Protein AF-A0A3C0IYJ8-F1 (afdb_monomer)

Secondary structure (DSSP, 8-state):
-HHHHHHHHHHHHHTT---------HHHHHHHHHTT--S---------SSTTHHHHHH-GGG-STT-S-TT----HHHHHHH-

Structure (mmCIF, N/CA/C/O backbone):
data_AF-A0A3C0IYJ8-F1
#
_entry.id   AF-A0A3C0IYJ8-F1
#
loop_
_atom_site.group_PDB
_atom_site.id
_atom_site.type_symbol
_atom_site.label_atom_id
_atom_site.label_alt_id
_atom_site.label_comp_id
_atom_site.label_asym_id
_atom_site.label_entity_id
_atom_site.label_seq_id
_atom_site.pdbx_PDB_ins_code
_atom_site.Cartn_x
_atom_site.Cartn_y
_atom_site.Cartn_z
_atom_site.occupancy
_atom_site.B_iso_or_equiv
_atom_site.auth_seq_id
_atom_site.auth_comp_id
_atom_site.auth_asym_id
_atom_site.auth_atom_id
_atom_site.pdbx_PDB_model_num
ATOM 1 N N . MET A 1 1 ? -3.596 10.901 7.941 1.00 62.84 1 MET A N 1
ATOM 2 C CA . MET A 1 1 ? -3.571 9.443 7.686 1.00 62.84 1 MET A CA 1
ATOM 3 C C . MET A 1 1 ? -4.571 8.688 8.557 1.00 62.84 1 MET A C 1
ATOM 5 O O . MET A 1 1 ? -5.347 7.940 7.985 1.00 62.84 1 MET A O 1
ATOM 9 N N . ALA A 1 2 ? -4.650 8.941 9.872 1.00 74.56 2 ALA A N 1
ATOM 10 C CA . ALA A 1 2 ? -5.623 8.276 10.758 1.00 74.56 2 ALA A CA 1
ATOM 11 C C . ALA A 1 2 ? -7.091 8.344 10.266 1.00 74.56 2 ALA A C 1
ATOM 13 O O . ALA A 1 2 ? -7.772 7.328 10.200 1.00 74.56 2 ALA A O 1
ATOM 14 N N . GLU A 1 3 ? -7.565 9.510 9.816 1.00 88.00 3 GLU A N 1
ATOM 15 C CA . GLU A 1 3 ? -8.936 9.628 9.282 1.00 88.00 3 GLU A CA 1
ATOM 16 C C . GLU A 1 3 ? -9.162 8.844 7.974 1.00 88.00 3 GLU A C 1
ATOM 18 O O . GLU A 1 3 ? -10.263 8.354 7.728 1.00 88.00 3 GLU A O 1
ATOM 23 N N . ILE A 1 4 ? -8.120 8.667 7.150 1.00 91.56 4 ILE A N 1
ATOM 24 C CA . ILE A 1 4 ? -8.207 7.869 5.914 1.00 91.56 4 ILE A CA 1
ATOM 25 C C . ILE A 1 4 ? -8.367 6.391 6.274 1.00 91.56 4 ILE A C 1
ATOM 27 O O . ILE A 1 4 ? -9.262 5.733 5.750 1.00 91.56 4 ILE A O 1
ATOM 31 N N . GLY A 1 5 ? -7.549 5.888 7.206 1.00 92.88 5 GLY A N 1
ATOM 32 C CA . GLY A 1 5 ? -7.629 4.502 7.672 1.00 92.88 5 GLY A CA 1
ATOM 33 C C . GLY A 1 5 ? -9.004 4.169 8.254 1.00 92.88 5 GLY A C 1
ATOM 34 O O . GLY A 1 5 ? -9.588 3.142 7.910 1.00 92.88 5 GLY A O 1
ATOM 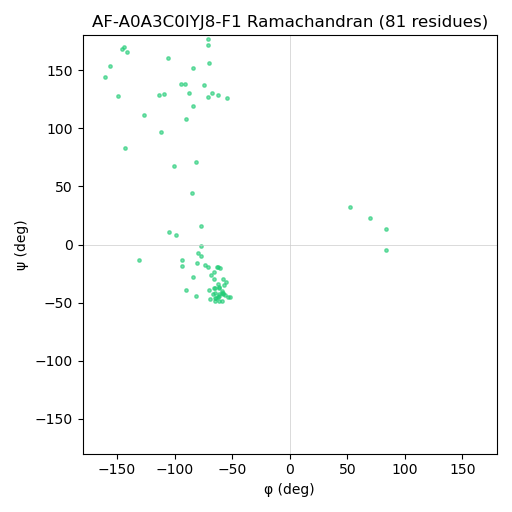35 N N . LYS A 1 6 ? -9.571 5.078 9.058 1.00 94.88 6 LYS A N 1
ATOM 36 C CA . LYS A 1 6 ? -10.943 4.948 9.564 1.00 94.88 6 LYS A CA 1
ATOM 37 C C . LYS A 1 6 ? -11.982 4.920 8.442 1.00 94.88 6 LYS A C 1
ATOM 39 O O . LYS A 1 6 ? -12.820 4.028 8.422 1.00 94.88 6 LYS A O 1
ATOM 44 N N . THR A 1 7 ? -11.900 5.855 7.496 1.00 96.38 7 THR A N 1
ATOM 45 C CA . THR A 1 7 ? -12.837 5.925 6.361 1.00 96.38 7 THR A CA 1
ATOM 46 C C . THR A 1 7 ? -12.825 4.635 5.534 1.00 96.38 7 THR A C 1
ATOM 48 O O . THR A 1 7 ? -13.885 4.137 5.158 1.00 96.38 7 THR A O 1
ATOM 51 N N . ILE A 1 8 ? -11.641 4.062 5.284 1.00 96.25 8 ILE A N 1
ATOM 52 C CA . ILE A 1 8 ? -11.496 2.783 4.573 1.00 96.25 8 ILE A CA 1
ATOM 53 C C . ILE A 1 8 ? -12.124 1.641 5.379 1.00 96.25 8 ILE A C 1
ATOM 55 O O . ILE A 1 8 ? -12.877 0.853 4.813 1.00 96.25 8 ILE A O 1
ATOM 59 N N . ALA A 1 9 ? -11.856 1.558 6.686 1.00 96.75 9 ALA A N 1
ATOM 60 C CA . ALA A 1 9 ? -12.424 0.520 7.547 1.00 96.75 9 ALA A CA 1
ATOM 61 C C . ALA A 1 9 ? -13.961 0.593 7.610 1.00 96.75 9 ALA A C 1
ATOM 63 O O . ALA A 1 9 ? -14.636 -0.427 7.456 1.00 96.75 9 ALA A O 1
ATOM 64 N N . ASP A 1 10 ? -14.520 1.798 7.751 1.00 97.25 10 ASP A N 1
ATOM 65 C CA . ASP A 1 10 ? -15.968 2.019 7.768 1.00 97.25 10 ASP A CA 1
ATOM 66 C C . ASP A 1 10 ? -16.599 1.593 6.431 1.00 97.25 10 ASP A C 1
ATOM 68 O O . ASP A 1 10 ? -17.584 0.854 6.425 1.00 97.25 10 ASP A O 1
ATOM 72 N N . ALA A 1 11 ? -16.007 1.970 5.293 1.00 97.81 11 ALA A N 1
ATOM 73 C CA . ALA A 1 11 ? -16.490 1.565 3.971 1.00 97.81 11 ALA A CA 1
ATOM 74 C C . ALA A 1 11 ? -16.376 0.047 3.735 1.00 97.81 11 ALA A C 1
ATOM 76 O O . ALA A 1 11 ? -17.308 -0.578 3.230 1.00 97.81 11 ALA A O 1
ATOM 77 N N . ALA A 1 12 ? -15.266 -0.570 4.144 1.00 97.81 12 ALA A N 1
ATOM 78 C CA . ALA A 1 12 ? -15.058 -2.013 4.047 1.00 97.81 12 ALA A CA 1
ATOM 79 C C . ALA A 1 12 ? -16.103 -2.793 4.867 1.00 97.81 12 ALA A C 1
ATOM 81 O O . ALA A 1 12 ? -16.632 -3.808 4.406 1.00 97.81 12 ALA A O 1
ATOM 82 N N . SER A 1 13 ? -16.482 -2.273 6.038 1.00 97.19 13 SER A N 1
ATOM 83 C CA . SER A 1 13 ? -17.516 -2.879 6.880 1.00 97.19 13 SER A CA 1
ATOM 84 C C . SER A 1 13 ? -18.891 -2.918 6.199 1.00 97.19 13 SER A C 1
ATOM 86 O O . SER A 1 13 ? -19.626 -3.894 6.354 1.00 97.19 13 SER A O 1
ATOM 88 N N . GLN A 1 14 ? -19.217 -1.916 5.371 1.00 98.00 14 GLN A N 1
ATOM 89 C CA . GLN A 1 14 ? -20.490 -1.848 4.640 1.00 98.00 14 GLN A CA 1
ATOM 90 C C . GLN A 1 14 ? -20.642 -2.962 3.599 1.00 98.00 14 GLN A C 1
ATOM 92 O O . GLN A 1 14 ? -21.765 -3.320 3.248 1.00 98.00 14 GLN A O 1
ATOM 97 N N . VAL A 1 15 ? -19.528 -3.527 3.128 1.00 97.88 15 VAL A N 1
ATOM 98 C CA . VAL A 1 15 ? -19.500 -4.660 2.188 1.00 97.88 15 VAL A CA 1
ATOM 99 C C . VAL A 1 15 ? -19.130 -5.986 2.866 1.00 97.88 15 VAL A C 1
ATOM 101 O O . VAL A 1 15 ? -18.904 -6.984 2.187 1.00 97.88 15 VAL A O 1
ATOM 104 N N . GLY A 1 16 ? -19.094 -6.023 4.202 1.00 97.69 16 GLY A N 1
ATOM 105 C CA . GLY A 1 16 ? -18.863 -7.241 4.983 1.00 97.69 16 GLY A CA 1
ATOM 106 C C . GLY A 1 16 ? -17.393 -7.628 5.178 1.00 97.69 16 GLY A C 1
ATOM 107 O O . GLY A 1 16 ? -17.123 -8.746 5.614 1.00 97.69 16 GLY A O 1
ATOM 108 N N . LEU A 1 17 ? -16.441 -6.736 4.883 1.00 97.69 17 LEU A N 1
ATOM 109 C CA . LEU A 1 17 ? -15.019 -6.980 5.129 1.00 97.69 17 LEU A CA 1
ATOM 110 C C . LEU A 1 17 ? -14.631 -6.552 6.558 1.00 97.69 17 LEU A C 1
ATOM 112 O O . LEU A 1 17 ? -14.922 -5.422 6.957 1.00 97.69 17 LEU A O 1
ATOM 116 N N . PRO A 1 18 ? -13.938 -7.404 7.339 1.00 96.62 18 PRO A N 1
ATOM 117 C CA . PRO A 1 18 ? -13.630 -7.151 8.747 1.00 96.62 18 PRO A CA 1
ATOM 118 C C . PRO A 1 18 ? -12.363 -6.294 8.939 1.00 96.62 18 PRO A C 1
ATOM 120 O O . PRO A 1 18 ? -11.517 -6.610 9.776 1.00 96.62 18 PRO A O 1
ATOM 123 N N . VAL A 1 19 ? -12.205 -5.224 8.157 1.00 97.00 19 VAL A N 1
ATOM 124 C CA . VAL A 1 19 ? -11.044 -4.325 8.255 1.00 97.00 19 VAL A CA 1
ATOM 125 C C . VAL A 1 19 ? -11.090 -3.568 9.582 1.00 97.00 19 VAL A C 1
ATOM 127 O O . VAL A 1 19 ? -12.109 -2.973 9.934 1.00 97.00 19 VAL A O 1
ATOM 130 N N . LYS A 1 20 ? -9.977 -3.569 10.321 1.00 95.19 20 LYS A N 1
ATOM 131 C CA . LYS A 1 20 ? -9.833 -2.846 11.590 1.00 95.19 20 LYS A CA 1
ATOM 132 C C . LYS A 1 20 ? -8.902 -1.659 11.400 1.00 95.19 20 LYS A C 1
ATOM 134 O O . LYS A 1 20 ? -7.804 -1.808 10.878 1.00 95.19 20 LYS A O 1
ATOM 139 N N . HIS A 1 21 ? -9.338 -0.482 11.838 1.00 94.81 21 HIS A N 1
ATOM 140 C CA . HIS A 1 21 ? -8.470 0.688 11.887 1.00 94.81 21 HIS A CA 1
ATOM 141 C C . HIS A 1 21 ? -7.643 0.674 13.178 1.00 94.81 21 HIS A C 1
ATOM 143 O O . HIS A 1 21 ? -8.203 0.741 14.273 1.00 94.81 21 HIS A O 1
ATOM 149 N N . GLU A 1 22 ? -6.320 0.634 13.035 1.00 94.62 22 GLU A N 1
ATOM 150 C CA . GLU A 1 22 ? -5.363 0.667 14.142 1.00 94.62 22 GLU A CA 1
ATOM 151 C C . GLU A 1 22 ? -4.583 1.993 14.131 1.00 94.62 22 GLU A C 1
ATOM 153 O O . GLU A 1 22 ? -3.626 2.146 13.370 1.00 94.62 22 GLU A O 1
ATOM 158 N N . PRO A 1 23 ? -4.988 2.996 14.933 1.00 90.88 23 PRO A N 1
ATOM 159 C CA . PRO A 1 23 ? -4.260 4.255 15.012 1.00 90.88 23 PRO A CA 1
ATOM 160 C C . PRO A 1 23 ? -2.923 4.056 15.735 1.00 90.88 23 PRO A C 1
ATOM 162 O O . PRO A 1 23 ? -2.884 3.574 16.865 1.00 90.88 23 PRO A O 1
ATOM 165 N N . MET A 1 24 ? -1.832 4.488 15.106 1.00 92.75 24 MET A N 1
ATOM 166 C CA . MET A 1 24 ? -0.476 4.412 15.661 1.00 92.75 24 MET A CA 1
ATOM 167 C C . MET A 1 24 ? 0.361 5.635 15.275 1.00 92.75 24 MET A C 1
ATOM 169 O O . MET A 1 24 ? -0.061 6.460 14.456 1.00 92.75 24 MET A O 1
ATOM 173 N N . SER A 1 25 ? 1.539 5.781 15.890 1.00 93.19 25 SER A N 1
ATOM 174 C CA . SER A 1 25 ? 2.490 6.823 15.502 1.00 93.19 25 SER A CA 1
ATOM 175 C C . SER A 1 25 ? 3.109 6.515 14.132 1.00 93.19 25 SER A C 1
ATOM 177 O O . SER A 1 25 ? 3.176 5.362 13.713 1.00 93.19 25 SER A O 1
ATOM 179 N N . VAL A 1 26 ? 3.587 7.545 13.427 1.00 89.62 26 VAL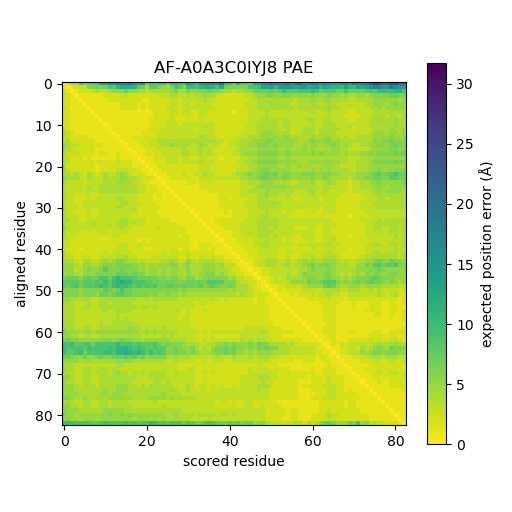 A N 1
ATOM 180 C CA . VAL A 1 26 ? 4.262 7.359 12.128 1.00 89.62 26 VAL A CA 1
ATOM 181 C C . VAL A 1 26 ? 5.528 6.508 12.281 1.00 89.62 26 VAL A C 1
ATOM 183 O O . VAL A 1 26 ? 5.820 5.686 11.421 1.00 89.62 26 VAL A O 1
ATOM 186 N N . THR A 1 27 ? 6.254 6.668 13.390 1.00 93.69 27 THR A N 1
ATOM 187 C CA . THR A 1 27 ? 7.450 5.872 13.691 1.00 93.69 27 THR A CA 1
ATOM 188 C C . THR A 1 27 ? 7.115 4.394 13.878 1.00 93.69 27 THR A C 1
ATOM 190 O O . THR A 1 27 ? 7.780 3.551 13.287 1.00 93.69 27 THR A O 1
ATOM 193 N N . ASP A 1 28 ? 6.063 4.072 14.637 1.00 94.50 28 ASP A N 1
ATOM 194 C CA . ASP A 1 28 ? 5.648 2.676 14.834 1.00 94.50 28 ASP A CA 1
ATOM 195 C C . ASP A 1 28 ? 5.154 2.045 13.528 1.00 94.50 28 ASP A C 1
ATOM 197 O O . ASP A 1 28 ? 5.453 0.885 13.250 1.00 94.50 28 ASP A O 1
ATOM 201 N N . MET A 1 29 ? 4.446 2.823 12.701 1.00 93.25 29 MET A N 1
ATOM 202 C CA . MET A 1 29 ? 4.023 2.390 11.370 1.00 93.25 29 MET A CA 1
ATOM 203 C C . MET A 1 29 ? 5.230 2.015 10.503 1.00 93.25 29 MET A C 1
ATOM 205 O O . MET A 1 29 ? 5.225 0.935 9.922 1.00 93.25 29 MET A O 1
ATOM 209 N N . PHE A 1 30 ? 6.269 2.857 10.444 1.00 91.88 30 PHE A N 1
ATOM 210 C CA . PHE A 1 30 ? 7.476 2.547 9.671 1.00 91.88 30 PHE A CA 1
ATOM 211 C C . PHE A 1 30 ? 8.182 1.291 10.177 1.00 91.88 30 PHE A C 1
ATOM 213 O O . PHE A 1 30 ? 8.510 0.436 9.368 1.00 91.88 30 PHE A O 1
ATOM 220 N N . HIS A 1 31 ? 8.316 1.103 11.494 1.00 94.00 31 HIS A N 1
ATOM 221 C CA . HIS A 1 31 ? 8.899 -0.133 12.025 1.00 94.00 31 HIS A CA 1
ATOM 222 C C . HIS A 1 31 ? 8.127 -1.388 11.591 1.00 94.00 31 HIS A C 1
ATOM 224 O O . HIS A 1 31 ? 8.742 -2.407 11.283 1.00 94.00 31 HIS A O 1
ATOM 230 N N . LYS A 1 32 ? 6.789 -1.332 11.556 1.00 94.56 32 LYS A N 1
ATOM 231 C CA . LYS A 1 32 ? 5.966 -2.453 11.076 1.00 94.56 32 LYS A CA 1
ATOM 232 C C . LYS A 1 32 ? 6.097 -2.661 9.568 1.00 94.56 32 LYS A C 1
ATOM 234 O O . LYS A 1 32 ? 6.145 -3.806 9.132 1.00 94.56 32 LYS A O 1
ATOM 239 N N . VAL A 1 33 ? 6.173 -1.585 8.785 1.00 92.75 33 VAL A N 1
ATOM 240 C CA . VAL A 1 33 ? 6.368 -1.646 7.329 1.00 92.75 33 VAL A CA 1
ATOM 241 C C . VAL A 1 33 ? 7.736 -2.232 6.975 1.00 92.75 33 VAL A C 1
ATOM 243 O O . VAL A 1 33 ? 7.792 -3.190 6.206 1.00 92.75 33 VAL A O 1
ATOM 246 N N . ASP A 1 34 ? 8.808 -1.747 7.605 1.00 91.44 34 ASP A N 1
ATOM 247 C CA . ASP A 1 34 ? 10.175 -2.249 7.418 1.00 91.44 34 ASP A CA 1
ATOM 248 C C . ASP A 1 34 ? 10.263 -3.745 7.759 1.00 91.44 34 ASP A C 1
ATOM 250 O O . ASP A 1 34 ? 10.859 -4.527 7.021 1.00 91.44 34 ASP A O 1
ATOM 254 N N . ALA A 1 35 ? 9.599 -4.162 8.843 1.00 93.00 35 ALA A N 1
ATOM 255 C CA . ALA A 1 35 ? 9.518 -5.559 9.265 1.00 93.00 35 ALA A CA 1
ATOM 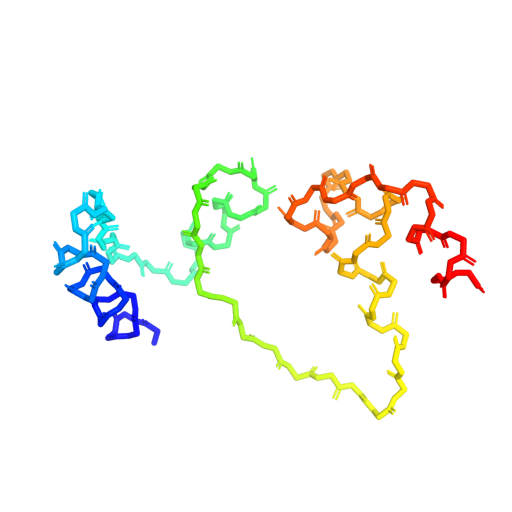256 C C . ALA A 1 35 ? 8.522 -6.413 8.451 1.00 93.00 35 ALA A C 1
ATOM 258 O O . ALA A 1 35 ? 8.374 -7.601 8.743 1.00 93.00 35 ALA A O 1
ATOM 259 N N . ARG A 1 36 ? 7.812 -5.828 7.474 1.00 92.62 36 ARG A N 1
ATOM 260 C CA . ARG A 1 36 ? 6.719 -6.464 6.707 1.00 92.62 36 ARG A CA 1
ATOM 261 C C . ARG A 1 36 ? 5.629 -7.095 7.592 1.00 92.62 36 ARG A C 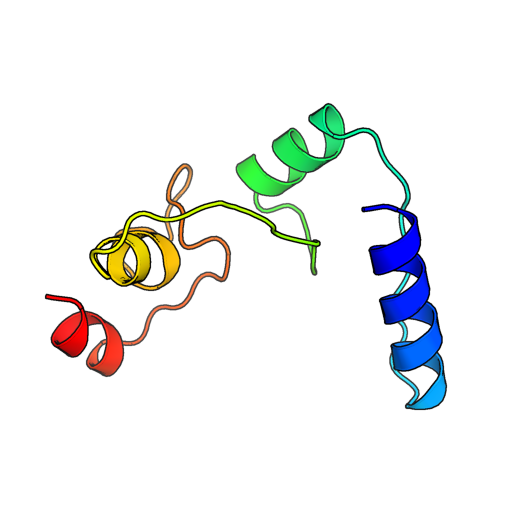1
ATOM 263 O O . ARG A 1 36 ? 5.003 -8.084 7.224 1.00 92.62 36 ARG A O 1
ATOM 270 N N . ASP A 1 37 ? 5.384 -6.509 8.761 1.00 94.38 37 ASP A N 1
ATOM 271 C CA . ASP A 1 37 ? 4.406 -6.954 9.758 1.00 94.38 37 ASP A CA 1
ATOM 272 C C . ASP A 1 37 ? 3.119 -6.116 9.666 1.00 94.38 37 ASP A C 1
ATOM 274 O O . ASP A 1 37 ? 2.807 -5.298 10.538 1.00 94.38 37 ASP A O 1
ATOM 278 N N . PHE A 1 38 ? 2.385 -6.273 8.565 1.00 93.81 38 PHE A N 1
ATOM 279 C CA . PHE A 1 38 ? 1.110 -5.598 8.320 1.00 93.81 38 PHE A CA 1
ATOM 280 C C . PHE A 1 38 ? 0.248 -6.382 7.324 1.00 93.81 38 PHE A C 1
ATOM 282 O O . PHE A 1 38 ? 0.767 -7.066 6.447 1.00 93.81 38 PHE A O 1
ATOM 289 N N . ASP A 1 39 ? -1.073 -6.217 7.408 1.00 95.06 39 ASP A N 1
ATOM 290 C CA . ASP A 1 39 ? -1.995 -6.687 6.362 1.00 95.06 39 ASP A CA 1
ATOM 291 C C . ASP A 1 39 ? -2.232 -5.606 5.292 1.00 95.06 39 ASP A C 1
ATOM 293 O O . ASP A 1 39 ? -2.336 -5.887 4.100 1.00 95.06 39 ASP A O 1
ATOM 297 N N . MET A 1 40 ? -2.347 -4.344 5.724 1.00 94.19 40 MET A N 1
ATOM 298 C CA . MET A 1 40 ? -2.573 -3.175 4.873 1.00 94.19 40 MET A CA 1
ATOM 299 C C . MET A 1 40 ? -2.171 -1.903 5.624 1.00 94.19 40 MET A C 1
ATOM 301 O O . MET A 1 40 ? -2.432 -1.773 6.820 1.00 94.19 40 MET A O 1
ATOM 305 N N . TYR A 1 41 ? -1.613 -0.926 4.912 1.00 94.19 41 TYR A N 1
ATOM 306 C CA . TYR A 1 41 ? -1.354 0.408 5.447 1.00 94.19 41 TYR A CA 1
ATOM 307 C C . TYR A 1 41 ? -1.643 1.484 4.388 1.00 94.19 41 TYR A C 1
ATOM 309 O O . TYR A 1 41 ? -1.826 1.191 3.206 1.00 94.19 41 TYR A O 1
ATOM 317 N N . VAL A 1 42 ? -1.735 2.747 4.813 1.00 91.50 42 VAL A N 1
ATOM 318 C CA . VAL A 1 42 ? -1.942 3.875 3.893 1.00 91.50 42 VAL A CA 1
ATOM 319 C C . VAL A 1 42 ? -0.588 4.413 3.452 1.00 91.50 42 VAL A C 1
ATOM 321 O O . VAL A 1 42 ? 0.097 5.083 4.223 1.00 91.50 42 VAL A O 1
ATOM 324 N N . PHE A 1 43 ? -0.237 4.166 2.195 1.00 90.19 43 PHE A N 1
ATOM 325 C CA . PHE A 1 43 ? 0.966 4.703 1.574 1.00 90.19 43 PHE A CA 1
ATOM 326 C C . PHE A 1 43 ? 0.692 6.047 0.893 1.00 90.19 43 PHE A C 1
ATOM 328 O O . PHE A 1 43 ? -0.328 6.235 0.229 1.00 90.19 43 PHE A O 1
ATOM 335 N N . SER A 1 44 ? 1.611 6.997 1.056 1.00 87.56 44 SER A N 1
ATOM 336 C CA . SER A 1 44 ? 1.603 8.262 0.326 1.00 87.56 44 SER A CA 1
ATOM 337 C C . SER A 1 44 ? 3.032 8.734 0.130 1.00 87.56 44 SER A C 1
ATOM 339 O O . SER A 1 44 ? 3.772 8.910 1.094 1.00 87.56 44 SER A O 1
ATOM 341 N N . CYS A 1 45 ? 3.386 9.029 -1.111 1.00 86.50 45 CYS A N 1
ATOM 342 C CA . CYS A 1 45 ? 4.700 9.517 -1.499 1.00 86.50 45 CYS A CA 1
ATOM 343 C C . CYS A 1 45 ? 4.570 10.504 -2.665 1.00 86.50 45 CYS A C 1
ATOM 345 O O . CYS A 1 45 ? 3.519 10.624 -3.298 1.00 86.50 45 CYS A O 1
ATOM 347 N N . THR A 1 46 ? 5.664 11.201 -2.953 1.00 90.38 46 THR A N 1
ATOM 348 C CA . THR A 1 46 ? 5.787 12.056 -4.134 1.00 90.38 46 THR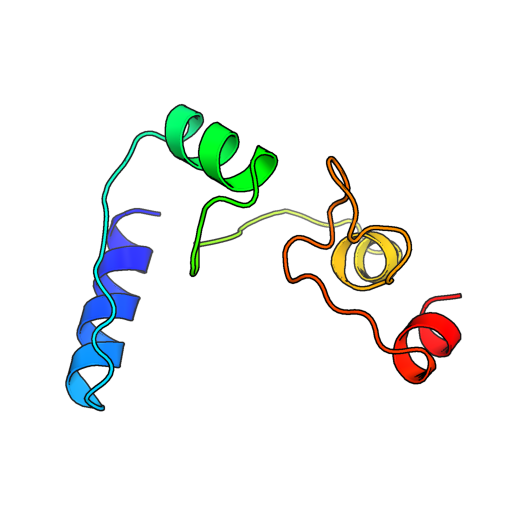 A CA 1
ATOM 349 C C . THR A 1 46 ? 6.831 11.447 -5.051 1.00 90.38 46 THR A C 1
ATOM 351 O O . THR A 1 46 ? 7.950 11.185 -4.613 1.00 90.38 46 THR A O 1
ATOM 354 N N . PHE A 1 47 ? 6.484 11.260 -6.321 1.00 88.88 47 PHE A N 1
ATOM 355 C CA . PHE A 1 47 ? 7.401 10.751 -7.335 1.00 88.88 47 PHE A CA 1
ATOM 356 C C . PHE A 1 47 ? 7.870 11.851 -8.284 1.00 88.88 47 PHE A C 1
ATOM 358 O O . PHE A 1 47 ? 7.243 12.904 -8.413 1.00 88.88 47 PHE A O 1
ATOM 365 N N . GLY A 1 48 ? 8.989 11.589 -8.959 1.00 90.12 48 GLY A N 1
ATOM 366 C CA . GLY A 1 48 ? 9.428 12.397 -10.090 1.00 90.12 48 GLY A CA 1
ATOM 367 C C . GLY A 1 48 ? 8.548 12.193 -11.328 1.00 90.12 48 GLY A C 1
ATOM 368 O O . GLY A 1 48 ? 7.649 11.357 -11.361 1.00 90.12 48 GLY A O 1
ATOM 369 N N . ASN A 1 49 ? 8.852 12.945 -12.386 1.00 92.00 49 ASN A N 1
ATOM 370 C CA . ASN A 1 49 ? 8.120 12.863 -13.656 1.00 92.00 49 ASN A CA 1
ATOM 371 C C . ASN A 1 49 ? 8.496 11.636 -14.506 1.00 92.00 49 ASN A C 1
ATOM 373 O O . ASN A 1 49 ? 7.860 11.383 -15.527 1.00 92.00 49 ASN A O 1
ATOM 377 N N . THR A 1 50 ? 9.544 10.901 -14.133 1.00 92.31 50 THR A N 1
ATOM 378 C CA . THR A 1 50 ? 9.959 9.670 -14.808 1.00 92.31 50 THR A CA 1
ATOM 379 C C . THR A 1 50 ? 9.351 8.458 -14.100 1.00 92.31 50 THR A C 1
ATOM 381 O O . THR A 1 50 ? 9.368 8.410 -12.871 1.00 92.31 50 THR A O 1
ATOM 384 N N . PRO A 1 51 ? 8.853 7.449 -14.834 1.00 92.94 51 PRO A N 1
ATOM 385 C CA . PRO A 1 51 ? 8.174 6.291 -14.250 1.00 92.94 51 PRO A CA 1
ATOM 386 C C . PRO A 1 51 ? 9.125 5.257 -13.620 1.00 92.94 51 PRO A C 1
ATOM 388 O O . PRO A 1 51 ? 8.703 4.138 -13.359 1.00 92.94 51 PRO A O 1
ATOM 391 N N . ALA A 1 52 ? 10.391 5.604 -13.358 1.00 92.06 52 ALA A N 1
ATOM 392 C CA . ALA A 1 52 ? 11.378 4.681 -12.785 1.00 92.06 52 ALA A CA 1
ATOM 393 C C . ALA A 1 52 ? 10.934 4.108 -11.425 1.00 92.06 52 ALA A C 1
ATOM 395 O O . ALA A 1 52 ? 11.214 2.955 -11.121 1.00 92.06 52 ALA A O 1
ATOM 396 N N . TYR A 1 53 ? 10.143 4.877 -10.667 1.00 93.94 53 TYR A N 1
ATOM 397 C CA . TYR A 1 53 ? 9.551 4.433 -9.404 1.00 93.94 53 TYR A CA 1
ATOM 398 C C . TYR A 1 53 ? 8.624 3.216 -9.549 1.00 93.94 53 TYR A C 1
ATOM 400 O O . TYR A 1 53 ? 8.354 2.538 -8.565 1.00 93.94 53 TYR A O 1
ATOM 408 N N . LEU A 1 54 ? 8.110 2.922 -10.750 1.00 95.75 54 LEU A N 1
ATOM 409 C CA . LEU A 1 54 ? 7.302 1.722 -10.969 1.00 95.75 54 LEU A CA 1
ATOM 410 C C . LEU A 1 54 ? 8.137 0.453 -10.764 1.00 95.75 54 LEU A C 1
ATOM 412 O O . LEU A 1 54 ? 7.633 -0.505 -10.185 1.00 95.75 54 LEU A O 1
ATOM 416 N N . ALA A 1 55 ? 9.409 0.459 -11.177 1.00 95.88 55 ALA A N 1
ATOM 417 C CA . ALA A 1 55 ? 10.312 -0.657 -10.922 1.00 95.88 55 ALA A CA 1
ATOM 418 C C . ALA A 1 55 ? 10.594 -0.797 -9.418 1.00 95.88 55 ALA A C 1
ATOM 420 O O . ALA A 1 55 ? 10.508 -1.904 -8.888 1.00 95.88 55 ALA A O 1
ATOM 421 N N . ASP A 1 56 ? 10.828 0.316 -8.712 1.00 94.62 56 ASP A N 1
ATOM 422 C CA . ASP A 1 56 ? 11.040 0.323 -7.255 1.00 94.62 56 ASP A CA 1
ATOM 423 C C . ASP A 1 56 ? 9.865 -0.325 -6.497 1.00 94.62 56 ASP A C 1
ATOM 425 O O . ASP A 1 56 ? 10.078 -1.130 -5.592 1.00 94.62 56 ASP A O 1
ATOM 429 N N . LEU A 1 57 ? 8.624 -0.013 -6.890 1.00 95.50 57 LEU A N 1
ATOM 430 C CA . LEU A 1 57 ? 7.409 -0.463 -6.199 1.00 95.50 57 LEU A CA 1
ATOM 431 C C . LEU A 1 57 ? 6.928 -1.863 -6.589 1.00 95.50 57 LEU A C 1
ATOM 433 O O . LEU A 1 57 ? 6.221 -2.490 -5.801 1.00 95.50 57 LEU A O 1
ATOM 437 N N . PHE A 1 58 ? 7.216 -2.329 -7.808 1.00 96.75 58 PHE A N 1
ATOM 438 C CA . PHE A 1 58 ? 6.518 -3.492 -8.372 1.00 96.75 58 PHE A CA 1
ATOM 439 C C . PHE A 1 58 ? 7.424 -4.573 -8.959 1.00 96.75 58 PHE A C 1
ATOM 441 O O . PHE A 1 58 ? 6.938 -5.679 -9.195 1.00 96.75 58 PHE A O 1
ATOM 448 N N . HIS A 1 59 ? 8.713 -4.300 -9.180 1.00 97.75 59 HIS A N 1
ATOM 449 C CA . HIS A 1 59 ? 9.630 -5.326 -9.669 1.00 97.75 59 HIS A CA 1
ATOM 450 C C . HIS A 1 59 ? 9.971 -6.309 -8.540 1.00 97.75 59 HIS A C 1
ATOM 452 O O . HIS A 1 59 ? 10.246 -5.912 -7.401 1.00 97.75 59 HIS A O 1
ATOM 458 N N . SER A 1 60 ? 9.997 -7.602 -8.857 1.00 97.19 60 SER A N 1
ATOM 459 C CA . SER A 1 60 ? 10.342 -8.678 -7.921 1.00 97.19 60 SER A CA 1
ATOM 460 C C . SER A 1 60 ? 11.705 -8.515 -7.232 1.00 97.19 60 SER A C 1
ATOM 462 O O . SER A 1 60 ? 11.832 -8.863 -6.066 1.00 97.19 60 SER A O 1
ATOM 464 N N . GLN A 1 61 ? 12.716 -7.918 -7.877 1.00 96.06 61 GLN A N 1
ATOM 465 C CA . GLN A 1 61 ? 14.031 -7.687 -7.258 1.00 96.06 61 GLN A CA 1
ATOM 466 C C . GLN A 1 61 ? 13.975 -6.754 -6.037 1.00 96.06 61 GLN A C 1
ATOM 468 O O . GLN A 1 61 ? 14.882 -6.754 -5.212 1.00 96.06 61 GLN A O 1
ATOM 473 N N . ASN A 1 62 ? 12.901 -5.968 -5.923 1.00 96.06 62 ASN A N 1
ATOM 474 C CA . ASN A 1 62 ? 12.677 -5.027 -4.834 1.00 96.06 62 ASN A CA 1
ATOM 475 C C . ASN A 1 62 ? 11.735 -5.589 -3.757 1.00 96.06 62 ASN A C 1
ATOM 477 O O . ASN A 1 62 ? 11.299 -4.834 -2.886 1.00 96.06 62 ASN A O 1
ATOM 481 N N . SER A 1 63 ? 11.360 -6.877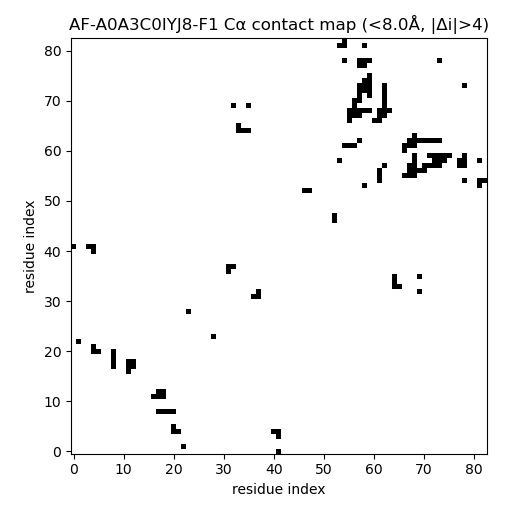 -3.816 1.00 93.94 63 SER A N 1
ATOM 482 C CA . SER A 1 63 ? 10.425 -7.476 -2.850 1.00 93.94 63 SER A CA 1
ATOM 483 C C . SER A 1 63 ? 11.068 -7.878 -1.524 1.00 93.94 63 SER A C 1
ATOM 485 O O . SER A 1 63 ? 10.339 -8.096 -0.557 1.00 93.94 63 SER A O 1
ATOM 487 N N . ASP A 1 64 ? 12.398 -7.969 -1.484 1.00 87.56 64 ASP A N 1
ATOM 488 C CA . ASP A 1 64 ? 13.175 -8.368 -0.307 1.00 87.56 64 ASP A CA 1
ATOM 489 C C . ASP A 1 64 ? 13.176 -7.295 0.803 1.00 87.56 64 ASP A C 1
ATOM 491 O O . ASP A 1 64 ? 12.693 -6.172 0.629 1.00 87.56 64 ASP A O 1
ATOM 495 N N . GLU A 1 65 ? 13.719 -7.653 1.974 1.00 83.75 65 GLU A N 1
ATOM 496 C CA . GLU A 1 65 ? 13.854 -6.755 3.128 1.00 83.75 65 GLU A CA 1
ATOM 497 C C . GLU A 1 65 ? 14.602 -5.464 2.742 1.00 83.75 65 GLU A C 1
ATOM 499 O O . GLU A 1 65 ? 15.701 -5.501 2.186 1.00 83.75 65 GLU A O 1
ATOM 504 N N . GLY A 1 66 ? 13.988 -4.311 3.022 1.00 83.69 66 GLY A N 1
ATOM 505 C CA . GLY A 1 66 ? 14.508 -2.989 2.652 1.00 83.69 66 GLY A CA 1
ATOM 506 C C . GLY A 1 66 ? 14.193 -2.528 1.221 1.00 83.69 66 GLY A C 1
ATOM 507 O O . GLY A 1 66 ? 14.509 -1.389 0.878 1.00 83.69 66 GLY A O 1
ATOM 508 N N . GLY A 1 67 ? 13.566 -3.365 0.391 1.00 91.94 67 GLY A N 1
ATOM 509 C CA . GLY A 1 67 ? 13.053 -2.975 -0.922 1.00 91.94 67 GLY A CA 1
ATOM 510 C C . GLY A 1 67 ? 11.658 -2.336 -0.860 1.00 91.94 67 GLY A C 1
ATOM 511 O O . GLY A 1 67 ? 10.860 -2.642 0.030 1.00 91.94 67 GLY A O 1
ATOM 512 N N . PHE A 1 68 ? 11.356 -1.464 -1.831 1.00 93.12 68 PHE A N 1
ATOM 513 C CA . PHE A 1 68 ? 10.102 -0.694 -1.906 1.00 93.12 68 PHE A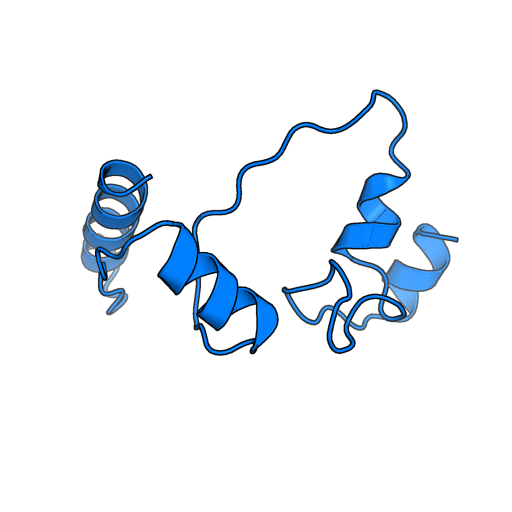 CA 1
ATOM 514 C C . PHE A 1 68 ? 8.902 -1.481 -2.453 1.00 93.12 68 PHE A C 1
ATOM 516 O O . PHE A 1 68 ? 7.771 -0.990 -2.385 1.00 93.12 68 PHE A O 1
ATOM 523 N N . ASN A 1 69 ? 9.098 -2.707 -2.949 1.00 95.56 69 ASN A N 1
ATOM 524 C CA . ASN A 1 69 ? 7.992 -3.592 -3.307 1.00 95.56 69 ASN A CA 1
ATOM 525 C C . ASN A 1 69 ? 7.454 -4.284 -2.050 1.00 95.56 69 ASN A C 1
ATOM 527 O O . ASN A 1 69 ? 7.611 -5.485 -1.811 1.00 95.56 69 ASN A O 1
ATOM 531 N N . GLU A 1 70 ? 6.794 -3.472 -1.234 1.00 94.75 70 GLU A N 1
ATOM 532 C CA . GLU A 1 70 ? 6.172 -3.863 0.026 1.00 94.75 70 GLU A CA 1
ATOM 533 C C . GLU A 1 70 ? 4.923 -4.725 -0.170 1.00 94.75 70 GLU A C 1
ATOM 535 O O . GLU A 1 70 ? 4.533 -5.467 0.727 1.00 94.75 70 GLU A O 1
ATOM 540 N N . SER A 1 71 ? 4.345 -4.687 -1.374 1.00 92.94 71 SER A N 1
ATOM 541 C CA . SER A 1 71 ? 3.237 -5.555 -1.781 1.00 92.94 71 SER A CA 1
ATOM 542 C C . SER A 1 71 ? 3.652 -7.008 -2.040 1.00 92.94 71 SER A C 1
ATOM 544 O O . SER A 1 71 ? 2.793 -7.888 -2.076 1.00 92.94 71 SER A O 1
ATOM 546 N N . GLY A 1 72 ? 4.952 -7.263 -2.231 1.00 94.12 72 GLY A N 1
ATOM 547 C CA . GLY A 1 72 ? 5.483 -8.593 -2.527 1.00 94.12 72 GLY A CA 1
ATOM 548 C C . GLY A 1 72 ? 5.124 -9.114 -3.922 1.00 94.12 72 GLY A C 1
ATOM 549 O O . GLY A 1 72 ? 5.112 -10.327 -4.131 1.00 94.12 72 GLY A O 1
ATOM 550 N N . ILE A 1 73 ? 4.806 -8.233 -4.878 1.00 96.00 73 ILE A N 1
ATOM 551 C CA . ILE A 1 73 ? 4.500 -8.644 -6.253 1.00 96.00 73 ILE A CA 1
ATOM 552 C C . ILE A 1 73 ? 5.726 -9.326 -6.868 1.00 96.00 73 ILE A C 1
ATOM 554 O O . ILE A 1 73 ? 6.830 -8.790 -6.842 1.00 96.00 73 ILE A O 1
ATOM 558 N N . SER A 1 74 ? 5.520 -10.514 -7.431 1.00 96.44 74 SER A N 1
ATOM 559 C CA . SER A 1 74 ? 6.565 -11.306 -8.079 1.00 96.44 74 SER A CA 1
ATOM 560 C C . SER A 1 74 ? 5.966 -12.004 -9.298 1.00 96.44 74 SER A C 1
ATOM 562 O O . SER A 1 74 ? 5.479 -13.132 -9.223 1.00 96.44 74 SER A O 1
ATOM 564 N N . LEU A 1 75 ? 5.900 -11.264 -10.406 1.00 97.38 75 LEU A N 1
ATOM 565 C CA . LEU A 1 75 ? 5.286 -11.692 -11.662 1.00 97.38 75 LEU A CA 1
ATOM 566 C C . LEU A 1 75 ? 6.310 -11.517 -12.794 1.00 97.38 75 LEU A C 1
ATOM 568 O O . LEU A 1 75 ? 6.614 -10.375 -13.142 1.00 97.38 75 LEU A O 1
ATOM 572 N N . PRO A 1 76 ? 6.832 -12.603 -13.395 1.00 97.44 76 PRO A N 1
ATOM 573 C CA . PRO A 1 76 ? 7.854 -12.507 -14.440 1.00 97.44 76 PRO A CA 1
ATOM 574 C C . PRO A 1 7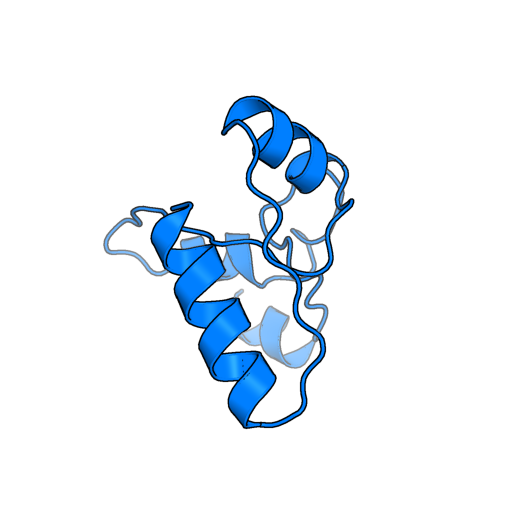6 ? 7.428 -11.665 -15.649 1.00 97.44 76 PRO A C 1
ATOM 576 O O . PRO A 1 76 ? 8.240 -10.969 -16.253 1.00 97.44 76 PRO A O 1
ATOM 579 N N . GLU A 1 77 ? 6.146 -11.710 -16.012 1.00 97.88 77 GLU A N 1
ATOM 580 C CA . GLU A 1 77 ? 5.579 -10.901 -17.089 1.00 97.88 77 GLU A CA 1
ATOM 581 C C . GLU A 1 77 ? 5.534 -9.405 -16.763 1.00 97.88 77 GLU A C 1
ATOM 583 O O . GLU A 1 77 ? 5.550 -8.591 -17.684 1.00 97.88 77 GLU A O 1
ATOM 588 N N . LEU A 1 78 ? 5.479 -9.044 -15.479 1.00 97.56 78 LEU A N 1
ATOM 589 C CA . LEU A 1 78 ? 5.542 -7.658 -15.034 1.00 97.56 78 LEU A CA 1
ATOM 590 C C . LEU A 1 78 ? 6.992 -7.178 -14.981 1.00 97.56 78 LEU A C 1
ATOM 592 O O . LEU A 1 78 ? 7.272 -6.094 -15.482 1.00 97.56 78 LEU A O 1
ATOM 596 N N . ASP A 1 79 ? 7.902 -7.997 -14.448 1.00 98.00 79 ASP A N 1
ATOM 597 C CA . ASP A 1 79 ? 9.339 -7.698 -14.413 1.00 98.00 79 ASP A CA 1
ATOM 598 C C . ASP A 1 79 ? 9.865 -7.372 -15.822 1.00 98.00 79 ASP A C 1
ATOM 600 O O . ASP A 1 79 ? 10.478 -6.331 -16.030 1.00 98.00 79 ASP A O 1
ATOM 604 N N . ALA A 1 80 ? 9.487 -8.169 -16.829 1.00 97.50 80 ALA A N 1
ATOM 605 C CA . ALA A 1 80 ? 9.892 -7.952 -18.222 1.00 97.50 80 ALA A CA 1
ATOM 606 C C . ALA A 1 80 ? 9.394 -6.631 -18.849 1.00 97.50 80 ALA A C 1
ATOM 608 O O . ALA A 1 80 ? 9.909 -6.218 -19.885 1.00 97.50 80 ALA A O 1
ATOM 609 N N . VAL A 1 81 ? 8.358 -5.999 -18.284 1.00 97.31 81 VAL A N 1
ATOM 610 C CA . VAL A 1 81 ? 7.841 -4.690 -18.730 1.00 97.31 81 VAL A CA 1
ATOM 611 C C . VAL A 1 81 ? 8.481 -3.537 -17.943 1.00 97.31 81 VAL A C 1
ATOM 613 O O . VAL A 1 81 ? 8.407 -2.388 -18.380 1.00 97.31 81 VAL A O 1
ATOM 616 N N . LEU A 1 82 ? 9.074 -3.830 -16.783 1.00 95.62 82 LEU A N 1
ATOM 617 C CA . LEU A 1 82 ? 9.722 -2.862 -15.898 1.00 95.62 82 LEU A CA 1
ATOM 618 C C . LEU A 1 82 ? 11.236 -2.720 -16.149 1.00 95.62 82 LEU A C 1
ATOM 620 O O . LEU A 1 82 ? 11.810 -1.743 -15.662 1.00 95.62 82 LEU A O 1
ATOM 624 N N . ASP A 1 83 ? 11.840 -3.646 -16.902 1.00 91.56 83 ASP A N 1
ATOM 625 C CA . ASP A 1 83 ? 13.215 -3.593 -17.442 1.00 91.56 83 ASP A CA 1
ATOM 626 C C . ASP A 1 83 ? 13.366 -2.632 -18.644 1.00 91.56 83 ASP A C 1
ATOM 628 O O . ASP A 1 83 ? 14.391 -1.907 -18.706 1.00 91.56 83 ASP A O 1
#

Solvent-accessible surface area (backbone atoms only — not comparable to full-atom values): 5219 Å² total; per-residue (Å²): 107,65,69,56,45,41,52,51,20,56,56,34,44,77,75,72,39,90,56,76,64,79,84,73,56,72,68,62,50,47,56,30,57,67,66,65,63,70,95,79,79,90,85,84,86,86,78,72,98,61,74,65,61,53,35,44,44,50,21,46,89,20,38,52,91,88,34,63,5,78,84,55,47,73,48,72,78,55,36,71,73,59,111

Nearest PDB struct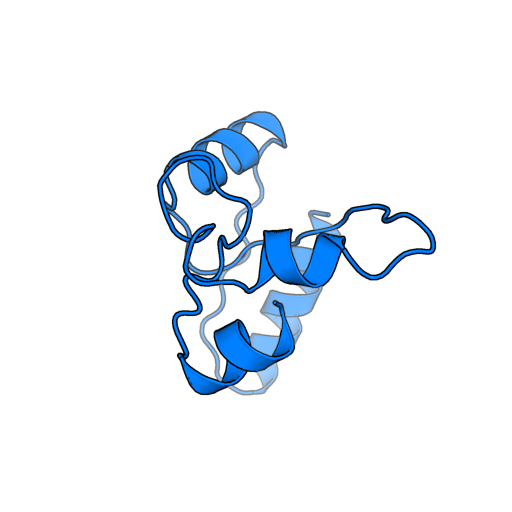ures (foldseek):
  3pam-assembly1_A  TM=8.651E-01  e=2.081E-02  Bartonella henselae
  6tfq-assembly2_B  TM=8.447E-01  e=5.326E-01  Agrobacterium tumefaciens

pLDDT: mean 93.39, std 5.1, range [62.84, 98.0]

Sequence (83 aa):
MAEIGKTIADAASQVGLPVKHEPMSVTDMFHKVDARDFDMYVFSCTFGNTPAYLADLFHSQNSDEGGFNESGISLPELDAVLD

Radius of gyration: 14.99 Å; Cα contacts (8 Å, |Δi|>4): 80; chains: 1; bounding box: 35×25×34 Å

Foldseek 3Di:
DQVVLVVVCVVCVVVPHNRDRDDDDPVVVVVCLLVLNDPDDDDDDDDDPDPLVCCQQADQVQLDRPTNVSVNHYDPVVNVVND

Mean predicted aligned error: 3.42 Å